Protein AF-A0A7D3W0X2-F1 (afdb_monomer_lite)

Structure (mmCIF, N/CA/C/O backbone):
data_AF-A0A7D3W0X2-F1
#
_entry.id   AF-A0A7D3W0X2-F1
#
loop_
_atom_site.group_PDB
_atom_site.id
_atom_site.type_symbol
_atom_site.label_atom_id
_atom_site.label_alt_id
_atom_site.label_comp_id
_atom_site.label_asym_id
_atom_site.label_entity_id
_atom_site.label_seq_id
_atom_site.pdbx_PDB_ins_code
_atom_site.Cartn_x
_atom_site.Cartn_y
_atom_site.Cartn_z
_atom_site.occupancy
_atom_site.B_iso_or_equiv
_atom_site.auth_seq_id
_atom_site.auth_comp_id
_atom_site.auth_asym_id
_atom_site.auth_atom_id
_atom_site.pdbx_PDB_model_num
ATOM 1 N N . MET A 1 1 ? -6.458 6.262 -18.470 1.00 56.09 1 MET A N 1
ATOM 2 C CA . MET A 1 1 ? -5.266 6.592 -17.679 1.00 56.09 1 MET A CA 1
ATOM 3 C C . MET A 1 1 ? -4.321 5.419 -17.833 1.00 56.09 1 MET A C 1
ATOM 5 O O . MET A 1 1 ? -4.804 4.297 -17.742 1.00 56.09 1 MET A O 1
ATOM 9 N N . THR A 1 2 ? -3.064 5.658 -18.197 1.00 70.69 2 THR A N 1
ATOM 10 C CA . THR A 1 2 ? -2.064 4.591 -18.331 1.00 70.69 2 THR A CA 1
ATOM 11 C C . THR A 1 2 ? -1.649 4.155 -16.933 1.00 70.69 2 THR A C 1
ATOM 13 O O . THR A 1 2 ? -1.360 5.012 -16.105 1.00 70.69 2 THR A O 1
ATOM 16 N N . VAL A 1 3 ? -1.646 2.854 -16.651 1.00 76.56 3 VAL A N 1
ATOM 17 C CA . VAL A 1 3 ? -1.163 2.334 -15.368 1.00 76.56 3 VAL A CA 1
ATOM 18 C C . VAL A 1 3 ? 0.343 2.584 -15.269 1.00 76.56 3 VAL A C 1
ATOM 20 O O . VAL A 1 3 ? 1.080 2.237 -16.193 1.00 76.56 3 VAL A O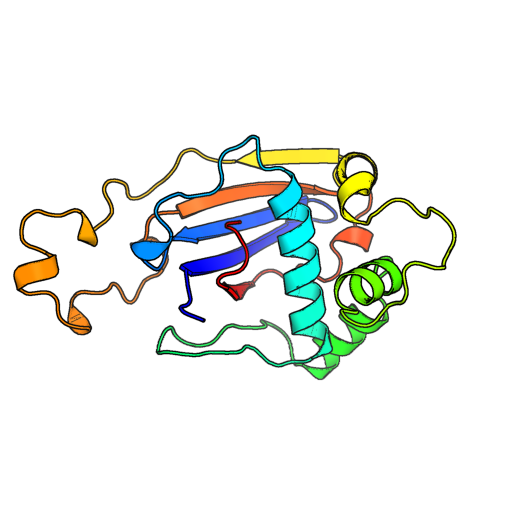 1
ATOM 23 N N . LEU A 1 4 ? 0.794 3.182 -14.163 1.00 83.00 4 LEU A N 1
ATOM 24 C CA . LEU A 1 4 ? 2.198 3.558 -13.949 1.00 83.00 4 LEU A CA 1
ATOM 25 C C . LEU A 1 4 ? 2.891 2.677 -12.910 1.00 83.00 4 LEU A C 1
ATOM 27 O O . LEU A 1 4 ? 4.055 2.293 -13.071 1.00 83.00 4 LEU A O 1
ATOM 31 N N . TYR A 1 5 ? 2.151 2.323 -11.863 1.00 87.31 5 TYR A N 1
ATOM 32 C CA . TYR A 1 5 ? 2.675 1.674 -10.676 1.00 87.31 5 TYR A CA 1
ATOM 33 C C . TYR A 1 5 ? 1.846 0.470 -10.272 1.00 87.31 5 TYR A C 1
ATOM 35 O O . TYR A 1 5 ? 0.652 0.379 -10.560 1.00 87.31 5 TYR A O 1
ATOM 43 N N . ARG A 1 6 ? 2.493 -0.439 -9.548 1.00 89.56 6 ARG A N 1
ATOM 44 C CA . ARG A 1 6 ? 1.833 -1.528 -8.836 1.00 89.56 6 ARG A CA 1
ATOM 45 C C . ARG A 1 6 ? 2.250 -1.492 -7.377 1.00 89.56 6 ARG A C 1
ATOM 47 O O . ARG A 1 6 ? 3.433 -1.355 -7.084 1.00 89.56 6 ARG A O 1
ATOM 54 N N . ILE A 1 7 ? 1.300 -1.674 -6.474 1.00 91.75 7 ILE A N 1
ATOM 55 C CA . ILE A 1 7 ? 1.552 -1.841 -5.044 1.00 91.75 7 ILE A CA 1
ATOM 56 C C . ILE A 1 7 ? 1.212 -3.271 -4.645 1.00 91.75 7 ILE A C 1
ATOM 58 O O . ILE A 1 7 ? 0.259 -3.858 -5.157 1.00 91.75 7 ILE A O 1
ATOM 62 N N . SER A 1 8 ? 1.991 -3.844 -3.732 1.00 93.62 8 SER A N 1
ATOM 63 C CA . SER A 1 8 ? 1.653 -5.090 -3.049 1.00 93.62 8 SER A CA 1
ATOM 64 C C . SER A 1 8 ? 1.840 -4.967 -1.543 1.00 93.62 8 SER A C 1
ATOM 66 O O . SER A 1 8 ? 2.824 -4.404 -1.065 1.00 93.62 8 SER A O 1
ATOM 68 N N . ILE A 1 9 ? 0.899 -5.530 -0.788 1.00 95.81 9 ILE A N 1
ATOM 69 C CA . ILE A 1 9 ? 1.016 -5.740 0.654 1.00 95.81 9 ILE A CA 1
ATOM 70 C C . ILE A 1 9 ? 1.588 -7.136 0.858 1.00 95.81 9 ILE A C 1
ATOM 72 O O . ILE A 1 9 ? 0.930 -8.139 0.584 1.00 95.81 9 ILE A O 1
ATOM 76 N N . GLU A 1 10 ? 2.830 -7.203 1.317 1.00 95.69 10 GLU A N 1
ATOM 77 C CA . GLU A 1 10 ? 3.562 -8.459 1.486 1.00 95.69 10 GLU A CA 1
ATOM 78 C C . GLU A 1 10 ? 3.261 -9.098 2.842 1.00 95.69 10 GLU A C 1
ATOM 80 O O . GLU A 1 10 ? 3.088 -10.311 2.942 1.00 95.69 10 GLU A O 1
ATOM 85 N N . ASP A 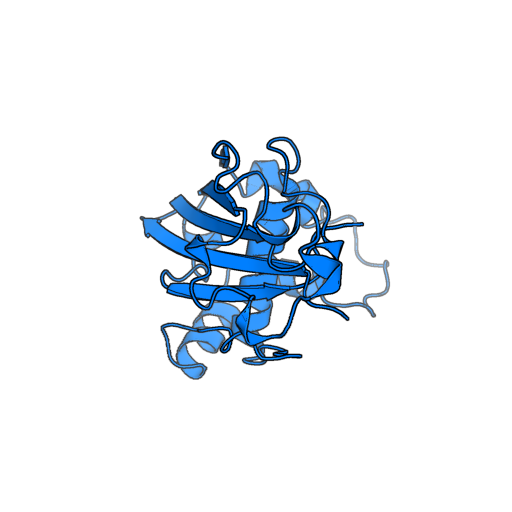1 11 ? 3.200 -8.279 3.891 1.00 97.00 11 ASP A N 1
ATOM 86 C CA . ASP A 1 11 ? 3.034 -8.740 5.265 1.00 97.00 11 ASP A CA 1
ATOM 87 C C . ASP A 1 11 ? 2.349 -7.675 6.128 1.00 97.00 11 ASP A C 1
ATOM 89 O O . ASP A 1 11 ? 2.491 -6.471 5.894 1.00 97.00 11 ASP A O 1
ATOM 93 N N . LYS A 1 12 ? 1.626 -8.132 7.150 1.00 96.50 12 LYS A N 1
ATOM 94 C CA . LYS A 1 12 ? 1.054 -7.289 8.196 1.00 96.50 12 LYS A CA 1
ATOM 95 C C . LYS A 1 12 ? 1.127 -8.024 9.525 1.00 96.50 12 LYS A C 1
ATOM 97 O O . LYS A 1 12 ? 0.510 -9.074 9.698 1.00 96.50 12 LYS A O 1
ATOM 102 N N . THR A 1 13 ? 1.824 -7.423 10.480 1.00 96.00 13 THR A N 1
ATOM 103 C CA . THR A 1 13 ? 1.858 -7.874 11.871 1.00 96.00 13 THR A CA 1
ATOM 104 C C . THR A 1 13 ? 1.311 -6.753 12.742 1.00 96.00 13 THR A C 1
ATOM 106 O O . THR A 1 13 ? 1.990 -5.753 12.960 1.00 96.00 13 THR A O 1
ATOM 109 N N . ASP A 1 14 ? 0.093 -6.939 13.252 1.00 95.50 14 ASP A N 1
ATOM 110 C CA . ASP A 1 14 ? -0.606 -5.942 14.070 1.00 95.50 14 ASP A CA 1
ATOM 111 C C . ASP A 1 14 ? -0.738 -4.591 13.333 1.00 95.50 14 ASP A C 1
ATOM 113 O O . ASP A 1 14 ? -1.349 -4.555 12.261 1.00 95.50 14 ASP A O 1
ATOM 117 N N . ALA A 1 15 ? -0.147 -3.515 13.862 1.00 97.38 15 ALA A N 1
ATOM 118 C CA . ALA A 1 15 ? -0.140 -2.188 13.246 1.00 97.38 15 ALA A CA 1
ATOM 119 C C . ALA A 1 15 ? 0.989 -1.967 12.220 1.00 97.38 15 ALA A C 1
ATOM 121 O O . ALA A 1 15 ? 1.030 -0.924 11.567 1.00 97.38 15 ALA A O 1
ATOM 122 N N . THR A 1 16 ? 1.912 -2.922 12.065 1.00 98.19 16 THR A N 1
ATOM 123 C CA . THR A 1 16 ? 3.041 -2.806 11.136 1.00 98.19 16 THR A CA 1
ATOM 124 C C . THR A 1 16 ? 2.726 -3.477 9.805 1.00 98.19 16 THR A C 1
ATOM 126 O O . THR A 1 16 ? 2.429 -4.673 9.753 1.00 98.19 16 THR A O 1
ATOM 129 N N . VAL A 1 17 ? 2.869 -2.722 8.718 1.00 98.31 17 VAL A N 1
ATOM 130 C CA . VAL A 1 17 ? 2.642 -3.165 7.340 1.00 98.31 17 VAL A CA 1
ATOM 131 C C . VAL A 1 17 ? 3.949 -3.131 6.561 1.00 98.31 17 VAL A C 1
ATOM 133 O O . VAL A 1 17 ? 4.751 -2.206 6.694 1.00 98.31 17 VAL A O 1
ATOM 136 N N . ARG A 1 18 ? 4.157 -4.143 5.717 1.00 97.94 18 ARG A N 1
ATOM 137 C CA . ARG A 1 18 ? 5.266 -4.212 4.766 1.00 97.94 18 ARG A CA 1
ATOM 138 C C . ARG A 1 18 ? 4.722 -4.440 3.371 1.00 97.94 18 ARG A C 1
ATOM 140 O O . ARG A 1 18 ? 3.869 -5.304 3.166 1.00 97.94 18 ARG A O 1
ATOM 147 N N . GLY A 1 19 ? 5.263 -3.713 2.410 1.00 96.44 19 GLY A N 1
ATOM 148 C CA . GLY A 1 19 ? 4.835 -3.824 1.029 1.00 96.44 19 GLY A CA 1
ATOM 149 C C . GLY A 1 19 ? 5.913 -3.439 0.037 1.00 96.44 19 GLY A C 1
ATOM 150 O O . GLY A 1 19 ? 7.057 -3.144 0.399 1.00 96.44 19 GLY A O 1
ATOM 151 N N . ARG A 1 20 ? 5.542 -3.481 -1.238 1.00 95.12 20 ARG A N 1
ATOM 152 C CA . ARG A 1 20 ? 6.394 -3.082 -2.353 1.00 95.12 20 ARG A CA 1
ATOM 153 C C . ARG A 1 20 ? 5.651 -2.144 -3.273 1.00 95.12 20 ARG A C 1
ATOM 155 O O . ARG A 1 20 ? 4.453 -2.296 -3.491 1.00 95.12 20 ARG A O 1
ATOM 162 N N . PHE A 1 21 ? 6.404 -1.205 -3.819 1.00 92.88 21 PHE A N 1
ATOM 163 C CA . PHE A 1 21 ? 5.942 -0.248 -4.803 1.00 92.88 21 PHE A CA 1
ATOM 164 C C . PHE A 1 21 ? 6.797 -0.420 -6.057 1.00 92.88 21 PHE A C 1
ATOM 166 O O . PHE A 1 21 ? 8.003 -0.163 -6.036 1.00 92.88 21 PHE A O 1
ATOM 173 N N . TYR A 1 22 ? 6.182 -0.923 -7.122 1.00 91.75 22 TYR A N 1
ATOM 174 C CA . TYR A 1 22 ? 6.819 -1.244 -8.393 1.00 91.75 22 TYR A CA 1
ATOM 175 C C . TYR A 1 22 ? 6.506 -0.161 -9.418 1.00 91.75 22 TYR A C 1
ATOM 177 O O . TYR A 1 22 ? 5.353 0.236 -9.578 1.00 91.75 22 TYR A O 1
ATOM 185 N N . MET A 1 23 ? 7.521 0.243 -10.169 1.00 91.25 23 MET A N 1
ATOM 186 C CA . MET A 1 23 ? 7.371 1.029 -11.385 1.00 91.25 23 MET A CA 1
ATOM 187 C C . MET A 1 23 ? 7.166 0.054 -12.537 1.00 91.25 23 MET A C 1
ATOM 189 O O . MET A 1 23 ? 8.101 -0.651 -12.904 1.00 91.25 23 MET A O 1
ATOM 193 N N . ILE A 1 24 ? 5.946 -0.022 -13.067 1.00 86.75 24 ILE A N 1
ATOM 194 C CA . ILE A 1 24 ? 5.576 -0.985 -14.119 1.00 86.75 24 ILE A CA 1
ATOM 195 C C . ILE A 1 24 ? 5.493 -0.355 -15.507 1.00 86.75 24 ILE A C 1
ATOM 197 O O . ILE A 1 24 ? 5.441 -1.073 -16.502 1.00 86.75 24 ILE A O 1
ATOM 201 N N . ASN A 1 25 ? 5.545 0.974 -15.572 1.00 84.56 25 ASN A N 1
ATOM 202 C CA . ASN A 1 25 ? 5.579 1.725 -16.813 1.00 84.56 25 ASN A CA 1
ATOM 203 C C . ASN A 1 25 ? 6.788 2.673 -16.834 1.00 84.56 25 ASN A C 1
ATOM 205 O O . ASN A 1 25 ? 7.024 3.352 -15.832 1.00 84.56 25 ASN A O 1
ATOM 209 N N . PRO A 1 26 ? 7.540 2.769 -17.945 1.00 82.56 26 PRO A N 1
ATOM 210 C CA . PRO A 1 26 ? 8.591 3.779 -18.099 1.00 82.56 26 PRO A CA 1
ATOM 211 C C . PRO A 1 26 ? 8.099 5.222 -17.920 1.00 82.56 26 PRO A C 1
ATOM 213 O O . PRO A 1 26 ? 8.872 6.055 -17.447 1.00 82.56 26 PRO A O 1
ATOM 216 N N . ASP A 1 27 ? 6.836 5.513 -18.249 1.00 82.50 27 ASP A N 1
ATOM 217 C CA . ASP A 1 27 ? 6.242 6.853 -18.160 1.00 82.50 27 ASP A CA 1
ATOM 218 C C . ASP A 1 27 ? 6.128 7.353 -16.714 1.00 82.50 27 ASP A C 1
ATOM 220 O O . ASP A 1 27 ? 6.005 8.552 -16.483 1.00 82.50 27 ASP A O 1
ATOM 224 N N . ALA A 1 28 ? 6.224 6.450 -15.734 1.00 78.19 28 ALA A N 1
ATOM 225 C CA . ALA A 1 28 ? 6.338 6.805 -14.328 1.00 78.19 28 ALA A CA 1
ATOM 226 C C . ALA A 1 28 ? 7.607 7.628 -14.043 1.00 78.19 28 ALA A C 1
ATOM 228 O O . ALA A 1 28 ? 7.601 8.516 -13.207 1.00 78.19 28 ALA A O 1
ATOM 229 N N . GLY A 1 29 ? 8.729 7.347 -14.712 1.00 69.50 29 GLY A N 1
ATOM 230 C CA . GLY A 1 29 ? 9.997 8.071 -14.539 1.00 69.50 29 GLY A CA 1
ATOM 231 C C . GLY A 1 29 ? 10.722 7.846 -13.198 1.00 69.50 29 GLY A C 1
ATOM 232 O O . GLY A 1 29 ? 11.915 7.518 -13.193 1.00 69.50 29 GLY A O 1
ATOM 233 N N . ILE A 1 30 ? 10.038 7.986 -12.059 1.00 79.31 30 ILE A N 1
ATOM 234 C CA . ILE A 1 30 ? 10.609 7.887 -10.710 1.00 79.31 30 ILE A CA 1
ATOM 235 C C . ILE A 1 30 ? 9.799 6.950 -9.806 1.00 79.31 30 ILE A C 1
ATOM 237 O O . ILE A 1 30 ? 8.596 6.759 -9.971 1.00 79.31 30 ILE A O 1
ATOM 241 N N . LEU A 1 31 ? 10.500 6.331 -8.857 1.00 83.06 31 LEU A N 1
ATOM 242 C CA . LEU A 1 31 ? 9.890 5.640 -7.721 1.00 83.06 31 LEU A CA 1
ATOM 243 C C . LEU A 1 31 ? 9.773 6.636 -6.559 1.00 83.06 31 LEU A C 1
ATOM 245 O O . LEU A 1 31 ? 10.598 7.553 -6.515 1.00 83.06 31 LEU A O 1
ATOM 249 N N . PRO A 1 32 ? 8.839 6.419 -5.616 1.00 77.25 32 PRO A N 1
ATOM 250 C CA . PRO A 1 32 ? 8.735 7.201 -4.391 1.00 77.25 32 PRO A CA 1
ATOM 251 C C . PRO A 1 32 ? 10.094 7.374 -3.716 1.00 77.25 32 PRO A C 1
ATOM 253 O O . PRO A 1 32 ? 10.848 6.401 -3.555 1.00 77.25 32 PRO A O 1
ATOM 256 N N . GLU A 1 33 ? 10.411 8.611 -3.348 1.00 72.94 33 GLU A N 1
ATOM 257 C CA . GLU A 1 33 ? 11.562 8.923 -2.508 1.00 72.94 33 GLU A CA 1
ATOM 258 C C . GLU A 1 33 ? 11.156 8.854 -1.029 1.00 72.94 33 GLU A C 1
ATOM 260 O O . GLU A 1 33 ? 9.977 8.846 -0.680 1.00 72.94 33 GLU A O 1
ATOM 265 N N . ALA A 1 34 ? 12.140 8.707 -0.139 1.00 67.00 34 ALA A N 1
ATOM 266 C CA . ALA A 1 34 ? 11.873 8.417 1.270 1.00 67.00 34 ALA A CA 1
ATOM 267 C C . ALA A 1 34 ? 11.188 9.570 2.030 1.00 67.00 34 ALA A C 1
ATOM 269 O O . ALA A 1 34 ? 10.727 9.353 3.146 1.00 67.00 34 ALA A O 1
ATOM 270 N N . ASP A 1 35 ? 11.170 10.769 1.455 1.00 71.38 35 ASP A N 1
ATOM 271 C CA . ASP A 1 35 ? 10.546 11.986 1.968 1.00 71.38 35 ASP A CA 1
ATOM 272 C C . ASP A 1 35 ? 9.092 12.175 1.513 1.00 71.38 35 ASP A C 1
ATOM 274 O O . ASP A 1 35 ? 8.401 13.030 2.066 1.00 71.38 35 ASP A O 1
ATOM 278 N N . ASP A 1 36 ? 8.594 11.359 0.578 1.00 77.12 36 ASP A N 1
ATOM 279 C CA . ASP A 1 36 ? 7.182 11.375 0.197 1.00 77.12 36 ASP A CA 1
ATOM 280 C C . ASP A 1 36 ? 6.357 10.440 1.091 1.00 77.12 36 ASP A C 1
ATOM 282 O O . ASP A 1 36 ? 5.941 9.332 0.740 1.00 77.12 36 ASP A O 1
ATOM 286 N N . GLU A 1 37 ? 6.176 10.892 2.326 1.00 78.25 37 GLU A N 1
ATOM 287 C CA . GLU A 1 37 ? 5.463 10.161 3.369 1.00 78.25 37 GLU A CA 1
ATOM 288 C C . GLU A 1 37 ? 3.953 10.060 3.087 1.00 78.25 37 GLU A C 1
ATOM 290 O O . GLU A 1 37 ? 3.316 9.063 3.446 1.00 78.25 37 GLU A O 1
ATOM 295 N N . SER A 1 38 ? 3.397 11.033 2.357 1.00 83.38 38 SER A N 1
ATOM 296 C CA . SER A 1 38 ? 1.974 11.106 1.994 1.00 83.38 38 SER A CA 1
ATOM 297 C C . SER A 1 38 ? 1.496 9.886 1.196 1.00 83.38 38 SER A C 1
ATOM 299 O O . SER A 1 38 ? 0.355 9.438 1.346 1.00 83.38 38 SER A O 1
ATOM 301 N N . ILE A 1 39 ? 2.406 9.256 0.446 1.00 87.44 39 ILE A N 1
ATOM 302 C CA . ILE A 1 39 ? 2.146 8.039 -0.326 1.00 87.44 39 ILE A CA 1
ATOM 303 C C . ILE A 1 39 ? 1.633 6.897 0.553 1.00 87.44 39 ILE A C 1
ATOM 305 O O . ILE A 1 39 ? 0.818 6.099 0.092 1.00 87.44 39 ILE A O 1
ATOM 309 N N . LEU A 1 40 ? 2.052 6.799 1.818 1.00 92.12 40 LEU A N 1
ATOM 310 C CA . LEU A 1 40 ? 1.554 5.748 2.712 1.00 92.12 40 LEU A CA 1
ATOM 311 C C . LEU A 1 40 ? 0.066 5.926 3.026 1.00 92.12 40 LEU A C 1
ATOM 313 O O . LEU A 1 40 ? -0.682 4.946 3.040 1.00 92.12 40 LEU A O 1
ATOM 317 N N . LEU A 1 41 ? -0.373 7.172 3.218 1.00 92.19 41 LEU A N 1
ATOM 318 C CA . LEU A 1 41 ? -1.781 7.496 3.429 1.00 92.19 41 LEU A CA 1
ATOM 319 C C . LEU A 1 41 ? -2.601 7.265 2.161 1.00 92.19 41 LEU A C 1
ATOM 321 O O . LEU A 1 41 ? -3.696 6.707 2.256 1.00 92.19 41 LEU A O 1
ATOM 325 N N . GLN A 1 42 ? -2.056 7.599 0.989 1.00 89.81 42 GLN A N 1
ATOM 326 C CA . GLN A 1 42 ? -2.689 7.290 -0.293 1.00 89.81 42 GLN A CA 1
ATOM 327 C C . GLN A 1 42 ? -2.790 5.772 -0.510 1.00 89.81 42 GLN A C 1
ATOM 329 O O . GLN A 1 42 ? -3.829 5.283 -0.924 1.00 89.81 42 GLN A O 1
ATOM 334 N N . ILE A 1 43 ? -1.760 4.981 -0.176 1.00 92.31 43 ILE A N 1
ATOM 335 C CA . ILE A 1 43 ? -1.813 3.504 -0.214 1.00 92.31 43 ILE A CA 1
ATOM 336 C C . ILE A 1 43 ? -2.942 2.969 0.680 1.00 92.31 43 ILE A C 1
ATOM 338 O O . ILE A 1 43 ? -3.641 2.027 0.298 1.00 92.31 43 ILE A O 1
ATOM 342 N N . MET A 1 44 ? -3.128 3.553 1.867 1.00 94.56 44 MET A N 1
ATOM 343 C CA . MET A 1 44 ? -4.234 3.200 2.759 1.00 94.56 44 MET A CA 1
ATOM 344 C C . MET A 1 44 ? -5.592 3.548 2.138 1.00 94.56 44 MET A C 1
ATOM 346 O O . MET A 1 44 ? -6.486 2.701 2.159 1.00 94.56 44 MET A O 1
ATOM 350 N N . LEU A 1 45 ? -5.742 4.743 1.570 1.00 91.81 45 LEU A N 1
ATOM 351 C CA . LEU A 1 45 ? -6.972 5.186 0.913 1.00 91.81 45 LEU A CA 1
ATOM 352 C C . LEU A 1 45 ? -7.328 4.283 -0.281 1.00 91.81 45 LEU A C 1
ATOM 354 O O . LEU A 1 45 ? -8.418 3.711 -0.324 1.00 91.81 45 LEU A O 1
ATOM 358 N N . ASP A 1 46 ? -6.363 4.058 -1.174 1.00 89.50 46 ASP A N 1
ATOM 359 C CA . ASP A 1 46 ? -6.470 3.217 -2.370 1.00 89.50 46 ASP A CA 1
ATOM 360 C C . ASP A 1 46 ? -6.922 1.791 -2.054 1.00 89.50 46 ASP A C 1
ATOM 362 O O . ASP A 1 46 ? -7.758 1.212 -2.755 1.00 89.50 46 ASP A O 1
ATOM 366 N N . ALA A 1 47 ? -6.332 1.191 -1.018 1.00 91.75 47 ALA A N 1
ATOM 367 C CA . ALA A 1 47 ? -6.680 -0.158 -0.604 1.00 91.75 47 ALA A CA 1
ATOM 368 C C . ALA A 1 47 ? -8.106 -0.215 -0.044 1.00 91.75 47 ALA A C 1
ATOM 370 O O . ALA A 1 47 ? -8.820 -1.190 -0.283 1.00 91.75 47 ALA A O 1
ATOM 371 N N . TRP A 1 48 ? -8.529 0.815 0.695 1.00 93.50 48 TRP A N 1
ATOM 372 C CA . TRP A 1 48 ? -9.871 0.870 1.267 1.00 93.50 48 TRP A CA 1
ATOM 373 C C . TRP A 1 48 ? -10.940 1.037 0.186 1.00 93.50 48 TRP A C 1
ATOM 375 O O . TRP A 1 48 ? -11.912 0.280 0.184 1.00 93.50 48 TRP A O 1
ATOM 385 N N . GLU A 1 49 ? -10.732 1.954 -0.761 1.00 88.81 49 GLU A N 1
ATOM 386 C CA . GLU A 1 49 ? -11.628 2.160 -1.904 1.00 88.81 49 GLU A CA 1
ATOM 387 C C . GLU A 1 49 ? -11.846 0.850 -2.673 1.00 88.81 49 GLU A C 1
ATOM 389 O O . GLU A 1 49 ? -12.977 0.417 -2.906 1.00 88.81 49 GLU A O 1
ATOM 394 N N . ARG A 1 50 ? -10.752 0.143 -2.974 1.00 86.25 50 ARG A N 1
ATOM 395 C CA . ARG A 1 50 ? -10.795 -1.138 -3.691 1.00 86.25 50 ARG A CA 1
ATOM 396 C C . ARG A 1 50 ? -11.523 -2.232 -2.912 1.00 86.25 50 ARG A C 1
ATOM 398 O O . ARG A 1 50 ? -12.231 -3.043 -3.511 1.00 86.25 50 ARG A O 1
ATOM 405 N N . MET A 1 51 ? -11.379 -2.269 -1.586 1.00 89.62 51 MET A N 1
ATOM 406 C CA . MET A 1 51 ? -12.142 -3.196 -0.744 1.00 89.62 51 MET A CA 1
ATOM 407 C C . MET A 1 51 ? -13.635 -2.867 -0.705 1.00 89.62 51 MET A C 1
ATOM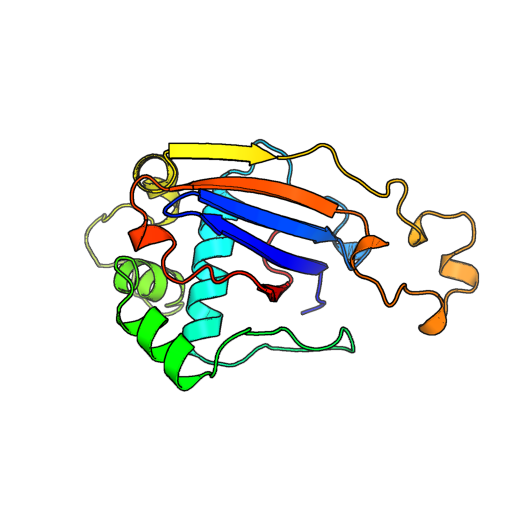 409 O O . MET A 1 51 ? -14.448 -3.791 -0.670 1.00 89.62 51 MET A O 1
ATOM 413 N N . ARG A 1 52 ? -13.991 -1.578 -0.723 1.00 89.50 52 ARG A N 1
ATOM 414 C CA . ARG A 1 52 ? -15.378 -1.098 -0.718 1.00 89.50 52 ARG A CA 1
ATOM 415 C C . ARG A 1 52 ? -16.096 -1.434 -2.024 1.00 89.50 52 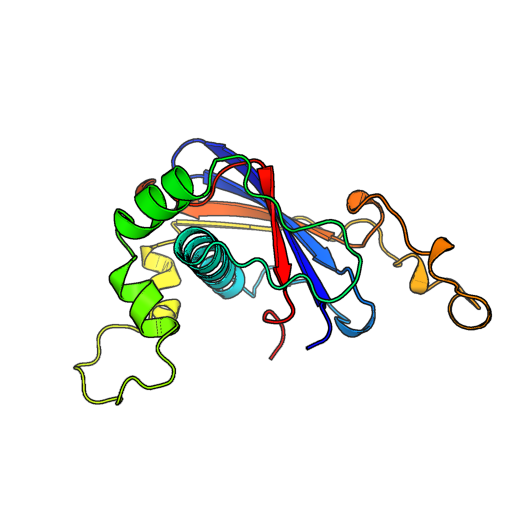ARG A C 1
ATOM 417 O O . ARG A 1 52 ? -17.188 -1.998 -1.989 1.00 89.50 52 ARG A O 1
ATOM 424 N N . ASP A 1 53 ? -15.480 -1.113 -3.159 1.00 82.19 53 ASP A N 1
ATOM 425 C CA . ASP A 1 53 ? -16.174 -1.115 -4.453 1.00 82.19 53 ASP A CA 1
ATOM 426 C C . ASP A 1 53 ? -15.960 -2.401 -5.254 1.00 82.19 53 ASP A C 1
ATOM 428 O O . ASP A 1 53 ? -16.720 -2.699 -6.178 1.00 82.19 53 ASP A O 1
ATOM 432 N N . GLY A 1 54 ? -14.932 -3.186 -4.912 1.00 68.31 54 GLY A N 1
ATOM 433 C CA . GLY A 1 54 ? -14.629 -4.465 -5.559 1.00 68.31 54 GLY A CA 1
ATOM 434 C C . GLY A 1 54 ? -14.205 -4.333 -7.020 1.00 68.31 54 GLY A C 1
ATOM 435 O O . GLY A 1 54 ? -13.972 -5.346 -7.684 1.00 68.31 54 GLY A O 1
ATOM 436 N N . MET A 1 55 ? -14.115 -3.101 -7.525 1.00 61.22 55 MET A N 1
ATOM 437 C CA . MET A 1 55 ? -13.601 -2.794 -8.843 1.00 61.22 55 MET A CA 1
ATOM 438 C C . MET A 1 55 ? -12.108 -2.535 -8.753 1.00 61.22 55 MET A C 1
ATOM 440 O O . MET A 1 55 ? -11.631 -1.579 -8.154 1.00 61.22 55 MET A O 1
ATOM 444 N N . PHE A 1 56 ? -11.393 -3.422 -9.415 1.00 60.34 56 PHE A N 1
ATOM 445 C CA . PHE A 1 56 ? -10.022 -3.252 -9.823 1.00 60.34 56 PHE A CA 1
ATOM 446 C C . PHE A 1 56 ? -10.079 -2.808 -11.281 1.00 60.34 56 PHE A C 1
ATOM 448 O O . PHE A 1 56 ? -10.460 -3.611 -12.135 1.00 60.34 56 PHE A O 1
ATOM 455 N N . ASP A 1 57 ? -9.845 -1.526 -11.577 1.00 46.53 57 ASP A N 1
ATOM 456 C CA . ASP A 1 57 ? -9.894 -1.020 -12.958 1.00 46.53 57 ASP A CA 1
ATOM 457 C C . ASP A 1 57 ? -8.643 -1.509 -13.706 1.00 46.53 57 ASP A C 1
ATOM 459 O O . ASP A 1 57 ? -7.646 -0.804 -13.852 1.00 46.53 57 ASP A O 1
ATOM 463 N N . VAL A 1 58 ? -8.665 -2.776 -14.126 1.00 44.03 58 VAL A N 1
ATOM 464 C CA . VAL A 1 58 ? -7.596 -3.387 -14.919 1.00 44.03 58 VAL A CA 1
ATOM 465 C C . VAL A 1 58 ? -7.780 -2.935 -16.364 1.00 44.03 58 VAL A C 1
ATOM 467 O O . VAL A 1 58 ? -8.451 -3.586 -17.168 1.00 44.03 58 VAL A O 1
ATOM 470 N N . ARG A 1 59 ? -7.218 -1.774 -16.699 1.00 36.84 59 ARG A N 1
ATOM 471 C CA . ARG A 1 59 ? -6.947 -1.423 -18.093 1.00 36.84 59 ARG A CA 1
ATOM 472 C C . ARG A 1 59 ? -5.542 -1.909 -18.424 1.00 36.84 59 ARG A C 1
ATOM 474 O O . ARG A 1 59 ? -4.577 -1.395 -17.874 1.00 36.84 59 ARG A O 1
ATOM 481 N N . ASP A 1 60 ? -5.504 -2.890 -19.319 1.00 40.72 60 ASP A N 1
ATOM 482 C CA . ASP A 1 60 ? -4.338 -3.516 -19.948 1.00 40.72 60 ASP A CA 1
ATOM 483 C C . ASP A 1 60 ? -3.591 -4.548 -19.084 1.00 40.72 60 ASP A C 1
ATOM 485 O O . ASP A 1 60 ? -2.811 -4.210 -18.204 1.00 40.72 60 ASP A O 1
ATOM 489 N N . ASP A 1 61 ? -3.884 -5.825 -19.368 1.00 43.84 61 ASP A N 1
ATOM 490 C CA . ASP A 1 61 ? -3.024 -7.023 -19.473 1.00 43.84 61 ASP A CA 1
ATOM 491 C C . ASP A 1 61 ? -1.970 -7.359 -18.393 1.00 43.84 61 ASP A C 1
ATOM 493 O O . ASP A 1 61 ? -1.371 -8.435 -18.424 1.00 43.84 61 ASP A O 1
ATOM 497 N N . LEU A 1 62 ? -1.817 -6.549 -17.351 1.00 49.16 62 LEU A N 1
ATOM 498 C CA . LEU A 1 62 ? -1.123 -6.904 -16.123 1.00 49.16 62 LEU A CA 1
ATOM 499 C C . LEU A 1 62 ? -2.119 -7.642 -15.238 1.00 49.16 62 LEU A C 1
ATOM 501 O O . LEU A 1 62 ? -3.044 -7.057 -14.684 1.00 49.16 62 LEU A O 1
ATOM 505 N N . THR A 1 63 ? -1.953 -8.961 -15.167 1.00 49.22 63 THR A N 1
ATOM 506 C CA . THR A 1 63 ? -2.818 -9.909 -14.456 1.00 49.22 63 THR A CA 1
ATOM 507 C C . THR A 1 63 ? -3.368 -9.340 -13.144 1.00 49.22 63 THR A C 1
ATOM 509 O O . THR A 1 63 ? -2.633 -9.258 -12.160 1.00 49.22 63 THR A O 1
ATOM 512 N N . ALA A 1 64 ? -4.647 -8.964 -13.217 1.00 58.06 64 ALA A N 1
ATOM 513 C CA . ALA A 1 64 ? -5.619 -8.614 -12.189 1.00 58.06 64 ALA A CA 1
ATOM 514 C C . ALA A 1 64 ? -5.058 -8.283 -10.805 1.00 58.06 64 ALA A C 1
ATOM 516 O O . ALA A 1 64 ? -4.533 -9.154 -10.104 1.00 58.06 64 ALA A O 1
ATOM 517 N N . ASP A 1 65 ? -5.309 -7.054 -10.364 1.00 72.25 65 ASP A N 1
ATOM 518 C CA . ASP A 1 65 ? -5.345 -6.739 -8.945 1.00 72.25 65 ASP A CA 1
ATOM 519 C C . ASP A 1 65 ? -6.055 -7.864 -8.175 1.00 72.25 65 ASP A C 1
ATOM 521 O O . ASP A 1 65 ? -7.047 -8.459 -8.622 1.00 72.25 65 ASP A O 1
ATOM 525 N N . ARG A 1 66 ? -5.515 -8.195 -7.011 1.00 75.38 66 ARG A N 1
ATOM 526 C CA . ARG A 1 66 ? -5.924 -9.379 -6.269 1.00 75.38 66 ARG A CA 1
ATOM 527 C C . ARG A 1 66 ? -6.286 -8.982 -4.864 1.00 75.38 66 ARG A C 1
ATOM 529 O O . ARG A 1 66 ? -5.453 -8.444 -4.140 1.00 75.38 66 ARG A O 1
ATOM 536 N N . LEU A 1 67 ? -7.478 -9.395 -4.449 1.00 84.50 67 LEU A N 1
ATOM 537 C CA . LEU A 1 67 ? -7.791 -9.567 -3.038 1.00 84.50 67 LEU A CA 1
ATOM 538 C C . LEU A 1 67 ? -7.558 -11.025 -2.656 1.00 84.50 67 LEU A C 1
ATOM 540 O O . LEU A 1 67 ? -8.043 -11.935 -3.334 1.00 84.50 67 LEU A O 1
ATOM 544 N N . PRO A 1 68 ? -6.830 -11.284 -1.564 1.00 88.25 68 PRO A N 1
ATOM 545 C CA . PRO A 1 68 ? -6.650 -12.630 -1.033 1.00 88.25 68 PRO A CA 1
ATOM 546 C C . PRO A 1 68 ? -7.905 -13.145 -0.303 1.00 88.25 68 PRO A C 1
ATOM 548 O O . PRO A 1 68 ? -7.902 -14.282 0.167 1.00 88.25 68 PRO A O 1
ATOM 551 N N . ILE A 1 69 ? -8.959 -12.326 -0.217 1.00 90.06 69 ILE A N 1
ATOM 552 C CA . ILE A 1 69 ? -10.223 -12.599 0.473 1.00 90.06 69 ILE A CA 1
ATOM 553 C C . ILE A 1 69 ? -11.426 -12.363 -0.457 1.00 90.06 69 ILE A C 1
ATOM 555 O O . ILE A 1 69 ? -11.313 -11.607 -1.426 1.00 90.06 69 ILE A O 1
ATOM 559 N N . PRO A 1 70 ? -12.584 -12.998 -0.193 1.00 90.44 70 PRO A N 1
ATOM 560 C CA . PRO A 1 70 ? -13.816 -12.733 -0.928 1.00 90.44 70 PRO A CA 1
ATOM 561 C C . PRO A 1 70 ? -14.251 -11.268 -0.818 1.00 90.44 70 PRO A C 1
ATOM 563 O O . PRO A 1 70 ? -14.092 -10.643 0.228 1.00 90.44 70 PRO A O 1
ATOM 566 N N . PHE A 1 71 ? -14.883 -10.746 -1.869 1.00 88.88 71 PHE A N 1
ATOM 567 C CA . PHE A 1 71 ? -15.354 -9.359 -1.896 1.00 88.88 71 PHE A CA 1
ATOM 568 C C . PHE A 1 71 ? -16.313 -9.015 -0.745 1.00 88.88 71 PHE A C 1
ATOM 570 O O . PHE A 1 71 ? -16.173 -7.964 -0.142 1.00 88.88 71 PHE A O 1
ATOM 577 N N . GLU A 1 72 ? -17.245 -9.905 -0.389 1.00 91.19 72 GLU A N 1
ATOM 578 C CA . GLU A 1 72 ? -18.172 -9.673 0.733 1.00 91.19 72 GLU A CA 1
ATOM 579 C C . GLU A 1 72 ? -17.429 -9.457 2.063 1.00 91.19 72 GLU A C 1
ATOM 581 O O . GLU A 1 72 ? -17.806 -8.602 2.860 1.00 91.19 72 GLU A O 1
ATOM 586 N N . GLU A 1 73 ? -16.337 -10.196 2.275 1.00 94.19 73 GLU A N 1
ATOM 587 C CA . GLU A 1 73 ? -15.478 -10.037 3.449 1.00 94.19 73 GLU A CA 1
ATOM 588 C C . GLU A 1 73 ? -14.691 -8.722 3.385 1.00 94.19 73 GLU A C 1
ATOM 590 O O . GLU A 1 73 ? -14.650 -7.987 4.370 1.00 94.19 73 GLU A O 1
ATOM 595 N N . ALA A 1 74 ? -14.126 -8.385 2.221 1.00 92.56 74 ALA A N 1
ATOM 596 C CA . ALA A 1 74 ? -13.422 -7.121 2.007 1.00 92.56 74 ALA A CA 1
ATOM 597 C C . ALA A 1 74 ? -14.334 -5.904 2.239 1.00 92.56 74 ALA A C 1
ATOM 599 O O . ALA A 1 74 ? -13.966 -4.990 2.976 1.00 92.56 74 ALA A O 1
ATOM 600 N N . ALA A 1 75 ? -15.550 -5.929 1.693 1.00 91.94 75 ALA A N 1
ATOM 601 C CA . ALA A 1 75 ? -16.535 -4.868 1.855 1.00 91.94 75 ALA A CA 1
ATOM 602 C C . ALA A 1 75 ? -16.967 -4.708 3.321 1.00 91.94 75 ALA A C 1
ATOM 604 O O . ALA A 1 75 ? -17.106 -3.586 3.802 1.00 91.94 75 ALA A O 1
ATOM 605 N N . ALA A 1 76 ? -17.120 -5.812 4.063 1.00 94.69 76 ALA A N 1
ATOM 606 C CA . ALA A 1 76 ? -17.415 -5.760 5.495 1.00 94.69 76 ALA A CA 1
ATOM 607 C C . ALA A 1 76 ? -16.261 -5.146 6.311 1.00 94.69 76 AL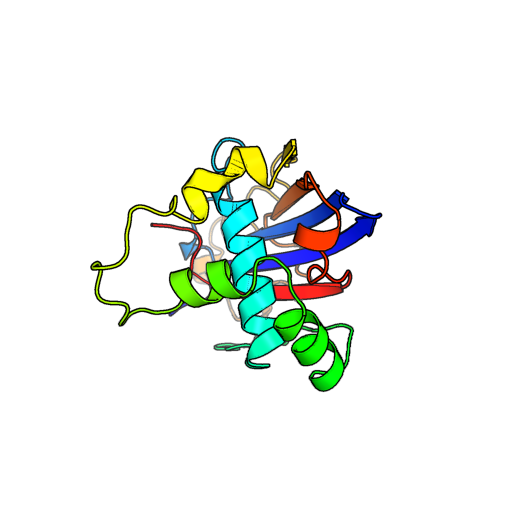A A C 1
ATOM 609 O O . ALA A 1 76 ? -16.509 -4.383 7.246 1.00 94.69 76 ALA A O 1
ATOM 610 N N . ILE A 1 77 ? -15.004 -5.444 5.955 1.00 94.62 77 ILE A N 1
ATOM 611 C CA . ILE A 1 77 ? -13.824 -4.814 6.569 1.00 94.62 77 ILE A CA 1
ATOM 612 C C . ILE A 1 77 ? -13.792 -3.314 6.253 1.00 94.62 77 ILE A C 1
ATOM 614 O O . ILE A 1 77 ? -13.566 -2.509 7.156 1.00 94.62 77 ILE A O 1
ATOM 618 N N . ALA A 1 78 ? -14.050 -2.933 5.000 1.00 93.94 78 ALA A N 1
ATOM 619 C CA . ALA A 1 78 ? -14.083 -1.537 4.575 1.00 93.94 78 ALA A CA 1
ATOM 620 C C . ALA A 1 78 ? -15.191 -0.738 5.286 1.00 93.94 78 ALA A C 1
ATOM 622 O O . ALA A 1 78 ? -14.936 0.371 5.759 1.00 93.94 78 ALA A O 1
ATOM 623 N N . ASP A 1 79 ? -16.398 -1.296 5.425 1.00 95.12 79 ASP A N 1
ATOM 624 C CA . ASP A 1 79 ? -17.519 -0.634 6.110 1.00 95.12 79 ASP A CA 1
ATOM 625 C C . ASP A 1 79 ? -17.296 -0.488 7.627 1.00 95.12 79 ASP A C 1
ATOM 627 O O . ASP A 1 79 ? -17.724 0.491 8.244 1.00 95.12 79 ASP A O 1
ATOM 631 N N . GLY A 1 80 ? -16.578 -1.437 8.234 1.00 95.19 80 GLY A N 1
ATOM 632 C CA . GLY A 1 80 ? -16.190 -1.394 9.644 1.00 95.19 80 GLY A CA 1
ATOM 633 C C . GLY A 1 80 ? -14.939 -0.560 9.947 1.00 95.19 80 GLY A C 1
ATOM 634 O O . GLY A 1 80 ? -14.523 -0.516 11.106 1.00 95.19 80 GLY A O 1
ATOM 635 N N . HIS A 1 81 ? -14.310 0.059 8.942 1.00 96.44 81 HIS A N 1
ATOM 636 C CA . HIS A 1 81 ? -13.023 0.731 9.107 1.00 96.44 81 HIS A CA 1
ATOM 637 C C . HIS A 1 81 ? -13.134 2.020 9.936 1.00 96.44 81 HIS A C 1
ATOM 639 O O . HIS A 1 81 ? -14.045 2.822 9.745 1.00 96.44 81 HIS A O 1
ATOM 645 N N . VAL A 1 82 ? -12.176 2.275 10.833 1.00 95.62 82 VAL A N 1
ATOM 646 C CA . VAL A 1 82 ? -12.259 3.432 11.751 1.00 95.62 82 VAL A CA 1
ATOM 647 C C . VAL A 1 82 ? -12.036 4.770 11.045 1.00 95.62 82 VAL A C 1
ATOM 649 O O . VAL A 1 82 ? -12.536 5.795 11.493 1.00 95.62 82 VAL A O 1
ATOM 652 N N . LEU A 1 83 ? -11.307 4.752 9.925 1.00 93.62 83 LEU A N 1
ATOM 653 C CA . LEU A 1 83 ? -11.070 5.915 9.063 1.00 93.62 83 LEU A CA 1
ATOM 654 C C . LEU A 1 83 ? -12.055 5.993 7.888 1.00 93.62 83 LEU A C 1
ATOM 656 O O . LEU A 1 83 ? -11.858 6.813 7.002 1.00 93.62 83 LEU A O 1
ATOM 660 N N . ARG A 1 84 ? -13.101 5.152 7.854 1.00 93.56 84 ARG A N 1
ATOM 661 C CA . ARG A 1 84 ? -14.041 5.065 6.723 1.00 93.56 84 ARG A CA 1
ATOM 662 C C . ARG A 1 84 ? -14.602 6.426 6.316 1.00 93.56 84 ARG A C 1
ATOM 664 O O . ARG A 1 84 ? -14.645 6.733 5.134 1.00 93.56 84 ARG A O 1
ATOM 671 N N . ASP A 1 85 ? -15.029 7.221 7.291 1.00 90.88 85 ASP A N 1
ATOM 672 C CA . ASP A 1 85 ? -15.666 8.510 7.021 1.00 90.88 85 ASP A CA 1
ATOM 673 C C . ASP A 1 85 ? -14.640 9.545 6.514 1.00 90.88 85 ASP A C 1
ATOM 675 O O . ASP A 1 85 ? -14.964 10.336 5.635 1.00 90.88 85 ASP A O 1
ATOM 679 N N . ALA A 1 86 ? -13.387 9.483 6.990 1.00 89.44 86 ALA A N 1
ATOM 680 C CA . ALA A 1 86 ? -12.293 10.301 6.460 1.00 89.44 86 ALA A CA 1
ATOM 681 C C . ALA A 1 86 ? -11.957 9.900 5.016 1.00 89.44 86 ALA A C 1
ATOM 683 O O . ALA A 1 86 ? -11.931 10.748 4.137 1.00 89.44 86 ALA A O 1
ATOM 684 N N . PHE A 1 87 ? -11.803 8.603 4.744 1.00 90.94 87 PHE A N 1
ATOM 685 C CA . PHE A 1 87 ? -11.561 8.104 3.390 1.00 90.94 87 PHE A CA 1
ATOM 686 C C . PHE A 1 87 ? -12.697 8.444 2.422 1.00 90.94 87 PHE A C 1
ATOM 688 O O . PHE A 1 87 ? -12.449 8.829 1.287 1.00 90.94 87 PHE A O 1
ATOM 695 N N . ALA A 1 88 ? -13.952 8.312 2.859 1.00 88.50 88 ALA A N 1
ATOM 696 C CA . ALA A 1 88 ? -15.105 8.652 2.036 1.00 88.50 88 ALA A CA 1
ATOM 697 C C . ALA A 1 88 ? -15.126 10.139 1.662 1.00 88.50 88 ALA A C 1
ATOM 699 O O . ALA A 1 88 ? -15.502 10.452 0.540 1.00 88.50 88 ALA A O 1
ATOM 700 N N . LYS A 1 89 ? -14.706 11.022 2.578 1.00 86.38 89 LYS A N 1
ATOM 701 C CA . LYS A 1 89 ? -14.588 12.464 2.339 1.00 86.38 89 LYS A CA 1
ATOM 702 C C . LYS A 1 89 ? -13.511 12.785 1.301 1.00 86.38 89 LYS A C 1
ATOM 704 O O . LYS A 1 89 ? -13.771 13.592 0.423 1.00 86.38 89 LYS A O 1
ATOM 709 N N . GLU A 1 90 ? -12.354 12.125 1.368 1.00 84.06 90 GLU A N 1
ATOM 710 C CA . GLU A 1 90 ? -11.271 12.326 0.390 1.00 84.06 90 GLU A CA 1
ATOM 711 C C . GLU A 1 90 ? -11.631 11.857 -1.026 1.00 84.06 90 GLU A C 1
ATOM 713 O O . GLU A 1 90 ? -11.112 12.387 -2.001 1.00 84.06 90 GLU A O 1
ATOM 718 N N . LEU A 1 91 ? -12.517 10.864 -1.156 1.00 82.06 91 LEU A N 1
ATOM 719 C CA . LEU A 1 91 ? -12.981 10.367 -2.459 1.00 82.06 91 LEU A CA 1
ATOM 720 C C . LEU A 1 91 ? -14.226 11.094 -2.990 1.00 82.06 91 LEU A C 1
ATOM 722 O O . LEU A 1 91 ? -14.683 10.788 -4.092 1.00 82.06 91 LEU A O 1
ATOM 726 N N . ASP A 1 92 ? -14.836 11.981 -2.203 1.00 81.56 92 ASP A N 1
ATOM 727 C CA . ASP A 1 92 ? -16.034 12.709 -2.617 1.00 81.56 92 ASP A CA 1
ATOM 728 C C . ASP A 1 92 ? -15.644 13.965 -3.408 1.00 81.56 92 ASP A C 1
ATOM 730 O O . ASP A 1 92 ? -15.511 15.057 -2.857 1.00 81.56 92 ASP A O 1
ATOM 734 N N . ASP A 1 93 ? -15.488 13.801 -4.725 1.00 62.44 93 ASP A N 1
ATOM 735 C CA . ASP A 1 93 ? -15.188 14.883 -5.678 1.00 62.44 93 ASP A CA 1
ATOM 736 C C . ASP A 1 93 ? -16.240 16.024 -5.670 1.00 62.44 93 ASP A C 1
ATOM 738 O O . ASP A 1 93 ? -15.960 17.125 -6.153 1.00 62.44 93 ASP A O 1
ATOM 742 N N . ASP A 1 94 ? -17.449 15.775 -5.141 1.00 55.47 94 ASP A N 1
ATOM 743 C CA . ASP A 1 94 ? -18.586 16.709 -5.110 1.00 55.47 94 ASP A CA 1
ATOM 744 C C . ASP A 1 94 ? -18.826 17.334 -3.716 1.00 55.47 94 ASP A C 1
ATOM 746 O O . ASP A 1 94 ? -19.778 18.109 -3.544 1.00 55.47 94 ASP A O 1
ATOM 750 N N . ALA A 1 95 ? -17.991 17.039 -2.711 1.00 55.44 95 ALA A N 1
ATOM 751 C CA . ALA A 1 95 ? -18.136 17.618 -1.378 1.00 55.44 95 ALA A CA 1
ATOM 752 C C . ALA A 1 95 ? -17.930 19.144 -1.425 1.00 55.44 95 ALA A C 1
ATOM 754 O O . ALA A 1 95 ? -16.808 19.648 -1.515 1.00 55.44 95 ALA A O 1
ATOM 755 N N . GLU A 1 96 ? -19.023 19.915 -1.347 1.00 51.72 96 GLU A N 1
ATOM 756 C CA . GLU A 1 96 ? -18.934 21.364 -1.158 1.00 51.72 96 GLU A CA 1
ATOM 757 C C . GLU A 1 96 ? -18.084 21.646 0.094 1.00 51.72 96 GLU A C 1
ATOM 759 O O . GLU A 1 96 ? -18.367 21.147 1.186 1.00 51.72 96 GLU A O 1
ATOM 764 N N . VAL A 1 97 ? -17.025 22.442 -0.087 1.00 54.31 97 VAL A N 1
ATOM 765 C CA . VAL A 1 97 ? -16.036 22.864 0.923 1.00 54.31 97 VAL A CA 1
ATOM 766 C C . VAL A 1 97 ? -16.681 23.808 1.953 1.00 54.31 97 VAL A C 1
ATOM 768 O O . VAL A 1 97 ? -16.278 24.957 2.103 1.00 54.31 97 VAL A O 1
ATOM 771 N N . ASP A 1 98 ? -17.740 23.362 2.623 1.00 49.69 98 ASP A N 1
ATOM 772 C CA . ASP A 1 98 ? -18.547 24.173 3.544 1.00 49.69 98 ASP A CA 1
ATOM 773 C C . ASP A 1 98 ? -18.766 23.480 4.902 1.00 49.69 98 ASP A C 1
ATOM 775 O O . ASP A 1 98 ? -19.605 23.887 5.709 1.00 49.69 98 ASP A O 1
ATOM 779 N N . THR A 1 99 ? -17.967 22.449 5.195 1.00 49.78 99 THR A N 1
ATOM 780 C CA . THR A 1 99 ? -17.881 21.843 6.532 1.00 49.78 99 THR A CA 1
ATOM 781 C C . THR A 1 99 ? -16.646 22.387 7.257 1.00 49.78 99 THR A C 1
ATOM 783 O O . THR A 1 99 ? -15.645 22.690 6.614 1.00 49.78 99 THR A O 1
ATOM 786 N N . GLU A 1 100 ? -16.739 22.574 8.580 1.00 53.28 100 GLU A N 1
ATOM 787 C CA . GLU A 1 100 ? -15.683 23.113 9.462 1.00 53.28 100 GLU A CA 1
ATOM 788 C C . GLU A 1 100 ? -14.281 22.535 9.162 1.00 53.28 100 GLU A C 1
ATOM 790 O O . GLU A 1 100 ? -14.200 21.430 8.624 1.00 53.28 100 GLU A O 1
ATOM 795 N N . PRO A 1 101 ? -13.173 23.227 9.519 1.00 49.75 101 PRO A N 1
ATOM 796 C CA . PRO A 1 101 ? -11.811 22.763 9.252 1.00 49.75 101 PRO A CA 1
ATOM 797 C C . PRO A 1 101 ? -11.460 21.562 10.144 1.00 49.75 101 PRO A C 1
ATOM 799 O O . PRO A 1 101 ? -10.675 21.658 11.086 1.00 49.75 101 PRO A O 1
ATOM 802 N N . GLU A 1 102 ? -12.085 20.423 9.884 1.00 55.62 102 GLU A N 1
ATOM 803 C CA . GLU A 1 102 ? -11.491 19.132 10.167 1.00 55.62 102 GLU A CA 1
ATOM 804 C C . GLU A 1 102 ? -10.202 19.060 9.355 1.00 55.62 102 GLU A C 1
ATOM 806 O O . GLU A 1 102 ? -10.192 19.439 8.182 1.00 55.62 102 GLU A O 1
ATOM 811 N N . LEU A 1 103 ? -9.120 18.635 10.006 1.00 57.56 103 LEU A N 1
ATOM 812 C CA . LEU A 1 103 ? -7.842 18.414 9.340 1.00 57.56 103 LEU A CA 1
ATOM 813 C C . LEU A 1 103 ? -8.065 17.509 8.127 1.00 57.56 103 LEU A C 1
ATOM 815 O O . LEU A 1 103 ? -8.760 16.493 8.245 1.00 57.56 103 LEU A O 1
ATOM 819 N N . ASP A 1 104 ? -7.485 17.907 6.997 1.00 76.56 104 ASP A N 1
ATOM 820 C CA . ASP A 1 104 ? -7.361 17.076 5.803 1.00 76.56 104 ASP A CA 1
ATOM 821 C C . ASP A 1 104 ? -6.812 15.703 6.228 1.00 76.56 104 ASP A C 1
ATOM 823 O O . ASP A 1 104 ? -5.981 15.614 7.142 1.00 76.56 104 ASP A O 1
ATOM 827 N N . TYR A 1 105 ? -7.300 14.615 5.633 1.00 81.31 105 TYR A N 1
ATOM 828 C CA . TYR A 1 105 ? -6.769 13.285 5.916 1.00 81.31 105 TYR A CA 1
ATOM 829 C C . TYR A 1 105 ? -5.234 13.240 5.808 1.00 81.31 105 TYR A C 1
ATOM 831 O O . TYR A 1 105 ? -4.584 12.621 6.656 1.00 81.31 105 TYR A O 1
ATOM 839 N N . TYR A 1 106 ? -4.650 13.956 4.843 1.00 83.44 106 TYR A N 1
ATOM 840 C CA . TYR A 1 106 ? -3.200 14.035 4.665 1.00 83.44 106 TYR A CA 1
ATOM 841 C C . TYR A 1 106 ? -2.486 14.826 5.769 1.00 83.44 106 TYR A C 1
ATOM 843 O O . TYR A 1 106 ? -1.355 14.490 6.126 1.00 83.44 106 TYR A O 1
ATOM 851 N N . ASP A 1 107 ? -3.158 15.792 6.404 1.00 86.44 107 ASP A N 1
ATOM 852 C CA . ASP A 1 107 ? -2.629 16.523 7.567 1.00 86.44 107 ASP A CA 1
ATOM 853 C C . ASP A 1 107 ? -2.561 15.648 8.833 1.00 86.44 107 ASP A C 1
ATOM 855 O O . ASP A 1 107 ? -1.910 16.008 9.818 1.00 86.44 107 ASP A O 1
ATOM 859 N N . ARG A 1 108 ? -3.222 14.484 8.832 1.00 88.19 108 ARG A N 1
ATOM 860 C CA . ARG A 1 108 ? -3.244 13.537 9.959 1.00 88.19 108 ARG A CA 1
ATOM 861 C C . ARG A 1 108 ? -2.124 12.497 9.895 1.00 88.19 108 ARG A C 1
ATOM 863 O O . ARG A 1 108 ? -2.164 11.528 10.654 1.00 88.19 108 ARG A O 1
ATOM 870 N N . PHE A 1 109 ? -1.114 12.687 9.041 1.00 88.50 109 PHE A N 1
ATOM 871 C CA . PHE A 1 109 ? 0.004 11.749 8.895 1.00 88.50 109 PHE A CA 1
ATOM 872 C C . PHE A 1 109 ? 0.633 11.356 10.237 1.00 88.50 109 PHE A C 1
ATOM 874 O O . PHE A 1 109 ? 0.615 10.179 10.585 1.00 88.50 109 PHE A O 1
ATOM 881 N N . ASP A 1 110 ? 1.082 12.331 11.032 1.00 90.06 110 ASP A N 1
ATOM 882 C CA . ASP A 1 110 ? 1.741 12.085 12.327 1.00 90.06 110 ASP A CA 1
ATOM 883 C C . ASP A 1 110 ? 0.801 11.483 13.391 1.00 90.06 110 ASP A C 1
ATOM 885 O O . ASP A 1 110 ? 1.250 10.936 14.399 1.00 90.06 110 ASP A O 1
ATOM 889 N N . GLU A 1 111 ? -0.517 11.600 13.203 1.00 93.25 111 GLU A N 1
ATOM 890 C CA . GLU A 1 111 ? -1.513 10.962 14.069 1.00 93.25 111 GLU A CA 1
ATOM 891 C C . GLU A 1 111 ? -1.671 9.473 13.728 1.00 93.25 111 GLU A C 1
ATOM 893 O O . GLU A 1 111 ? -1.879 8.640 14.613 1.00 93.25 111 GLU A O 1
ATOM 898 N N . ILE A 1 112 ? -1.608 9.143 12.439 1.00 94.69 112 ILE A N 1
ATOM 899 C CA . ILE A 1 112 ? -1.934 7.817 11.910 1.00 94.69 112 ILE A CA 1
ATOM 900 C C . ILE A 1 112 ? -0.686 6.940 11.814 1.00 94.69 112 ILE A C 1
ATOM 902 O O . ILE A 1 112 ? -0.760 5.753 12.133 1.00 94.69 112 ILE A O 1
ATOM 906 N N . ILE A 1 113 ? 0.448 7.501 11.399 1.00 95.88 113 ILE A N 1
ATOM 907 C CA . ILE A 1 113 ? 1.705 6.798 11.141 1.00 95.88 113 ILE A CA 1
ATOM 908 C C . ILE A 1 113 ? 2.721 7.165 12.225 1.00 95.88 113 ILE A C 1
ATOM 910 O O . ILE A 1 113 ? 3.178 8.296 12.317 1.00 95.88 113 ILE A O 1
ATOM 914 N N . GLU A 1 114 ? 3.112 6.187 13.044 1.00 95.69 114 GLU A N 1
ATOM 915 C CA . GLU A 1 114 ? 4.123 6.376 14.093 1.00 95.69 114 GLU A CA 1
ATOM 916 C C . GLU A 1 114 ? 5.548 6.338 13.520 1.00 95.69 114 GLU A C 1
ATOM 918 O O . GLU A 1 114 ? 6.459 7.008 14.008 1.00 95.69 114 GLU A O 1
ATOM 923 N N . SER A 1 115 ? 5.770 5.502 12.505 1.00 95.31 115 SER A N 1
ATOM 924 C CA . SER A 1 115 ? 7.064 5.398 11.830 1.00 95.31 115 SER A CA 1
ATOM 925 C C . SER A 1 115 ? 6.923 4.832 10.426 1.00 95.31 115 SER A C 1
ATOM 927 O O . SER A 1 115 ? 6.051 4.003 10.161 1.00 95.31 115 SER A O 1
ATOM 929 N N . SER A 1 116 ? 7.831 5.235 9.546 1.00 94.88 116 SER A N 1
ATOM 930 C CA . SER A 1 116 ? 7.921 4.794 8.158 1.00 94.88 116 SER A CA 1
ATOM 931 C C . SER A 1 116 ? 9.380 4.507 7.782 1.00 94.88 116 SER A C 1
ATOM 933 O O . SER A 1 116 ? 10.328 4.925 8.453 1.00 94.88 116 SER A O 1
ATOM 935 N N . GLY A 1 117 ? 9.579 3.741 6.714 1.00 93.12 117 GLY A N 1
ATOM 936 C CA . GLY A 1 117 ? 10.895 3.466 6.163 1.00 93.12 117 GLY A CA 1
ATOM 937 C C . GLY A 1 117 ? 10.819 2.849 4.775 1.00 93.12 117 GLY A C 1
ATOM 938 O O . GLY A 1 117 ? 9.950 2.024 4.487 1.00 93.12 117 GLY A O 1
ATOM 939 N N . TRP A 1 118 ? 11.782 3.223 3.939 1.00 93.69 118 TRP A N 1
ATOM 940 C CA . TRP A 1 118 ? 11.891 2.789 2.551 1.00 93.69 118 TRP A CA 1
ATOM 941 C C . TRP A 1 118 ? 13.237 2.107 2.306 1.00 93.69 118 TRP A C 1
ATOM 943 O O . TRP A 1 118 ? 14.268 2.500 2.862 1.00 93.69 118 TRP A O 1
ATOM 953 N N . SER A 1 119 ? 13.251 1.066 1.477 1.00 92.94 119 SER A N 1
ATOM 954 C CA . SER A 1 119 ? 14.497 0.455 1.018 1.00 92.94 119 SER A CA 1
ATOM 955 C C . SER A 1 119 ? 15.160 1.296 -0.071 1.00 92.94 119 SER A C 1
ATOM 957 O O . SER A 1 119 ? 14.521 2.095 -0.748 1.00 92.94 119 SER A O 1
ATOM 959 N N . ALA A 1 120 ? 16.439 1.024 -0.342 1.00 91.50 120 ALA A N 1
ATOM 960 C CA . ALA A 1 120 ? 17.032 1.435 -1.611 1.00 91.50 120 ALA A CA 1
ATOM 961 C C . ALA A 1 120 ? 16.253 0.826 -2.793 1.00 91.50 120 ALA A C 1
ATOM 963 O O . ALA A 1 120 ? 15.711 -0.281 -2.676 1.00 91.50 120 ALA A O 1
ATOM 964 N N . GLN A 1 121 ? 16.241 1.531 -3.926 1.00 91.69 121 GLN A N 1
ATOM 965 C CA . GLN A 1 121 ? 15.664 1.019 -5.168 1.00 91.69 121 GLN A CA 1
ATOM 966 C C . GLN A 1 121 ? 16.364 -0.274 -5.594 1.00 91.69 121 GLN A C 1
ATOM 968 O O . GLN A 1 121 ? 17.591 -0.400 -5.520 1.00 91.69 121 GLN A O 1
ATOM 973 N N . ARG A 1 122 ? 15.573 -1.235 -6.064 1.00 93.19 122 ARG A N 1
ATOM 974 C CA . ARG A 1 122 ? 16.039 -2.515 -6.602 1.00 93.19 122 ARG A CA 1
ATOM 975 C C . ARG A 1 122 ? 15.756 -2.592 -8.099 1.00 93.19 122 ARG A C 1
ATOM 977 O O . ARG A 1 122 ? 14.914 -1.861 -8.609 1.00 93.19 122 ARG A O 1
ATOM 984 N N . ASN A 1 123 ? 16.482 -3.473 -8.789 1.00 91.94 123 ASN A N 1
ATOM 985 C CA . ASN A 1 123 ? 16.380 -3.706 -10.237 1.00 91.94 123 ASN A CA 1
ATOM 986 C C . ASN A 1 123 ? 16.574 -2.451 -11.103 1.00 91.94 123 ASN A C 1
ATOM 988 O O . ASN A 1 123 ? 15.833 -2.215 -12.053 1.00 91.94 123 ASN A O 1
ATOM 992 N N . ARG A 1 124 ? 17.585 -1.642 -10.766 1.00 88.19 124 ARG A N 1
ATOM 993 C CA . ARG A 1 124 ? 18.074 -0.541 -11.606 1.00 88.19 124 ARG A CA 1
ATOM 994 C C . ARG A 1 124 ? 19.405 -0.933 -12.283 1.00 88.19 124 ARG A C 1
ATOM 996 O O . ARG A 1 124 ? 20.214 -1.601 -11.629 1.00 88.19 124 ARG A O 1
ATOM 1003 N N . PRO A 1 125 ? 19.686 -0.483 -13.523 1.00 87.38 125 PRO A N 1
ATOM 1004 C CA . PRO A 1 125 ? 18.763 0.222 -14.420 1.00 87.38 125 PRO A CA 1
ATOM 1005 C C . PRO A 1 125 ? 17.564 -0.659 -14.792 1.00 87.38 125 PRO A C 1
ATOM 1007 O O . PRO A 1 125 ? 17.655 -1.885 -14.718 1.00 87.38 125 PRO A O 1
ATOM 1010 N N . ALA A 1 126 ? 16.435 -0.035 -15.123 1.00 89.69 126 ALA A N 1
ATOM 1011 C CA . ALA A 1 126 ? 15.252 -0.779 -15.548 1.00 89.69 126 ALA A CA 1
ATOM 1012 C C . ALA A 1 126 ? 15.556 -1.555 -16.841 1.00 89.69 126 ALA A C 1
ATOM 1014 O O . ALA A 1 126 ? 16.389 -1.125 -17.638 1.00 89.69 126 ALA A O 1
ATOM 1015 N N . PHE A 1 127 ? 14.879 -2.679 -17.095 1.00 88.56 127 PHE A N 1
ATOM 1016 C CA . PHE A 1 127 ? 15.153 -3.474 -18.303 1.00 88.56 127 PHE A CA 1
ATOM 1017 C C . PHE A 1 127 ? 14.917 -2.678 -19.599 1.00 88.56 127 PHE A C 1
ATOM 1019 O O . PHE A 1 127 ? 15.658 -2.847 -20.564 1.00 88.56 127 PHE A O 1
ATOM 1026 N N . TRP A 1 128 ? 13.959 -1.746 -19.588 1.00 89.56 128 TRP A N 1
ATOM 1027 C CA . TRP A 1 128 ? 13.674 -0.852 -20.711 1.00 89.56 128 TRP A CA 1
ATOM 1028 C C . TRP A 1 128 ? 14.671 0.303 -20.888 1.00 89.56 128 TRP A C 1
ATOM 1030 O O . TRP A 1 128 ? 14.578 1.056 -21.855 1.00 89.56 128 TRP A O 1
ATOM 1040 N N . GLU A 1 129 ? 15.614 0.478 -19.960 1.00 89.38 129 GLU A N 1
ATOM 1041 C CA . GLU A 1 129 ? 16.728 1.427 -20.096 1.00 89.38 129 GLU A CA 1
ATOM 1042 C C . GLU A 1 129 ? 17.910 0.809 -20.871 1.00 89.38 129 GLU A C 1
ATOM 1044 O O . GLU A 1 129 ? 18.924 1.475 -21.092 1.00 89.38 129 GLU A O 1
ATOM 1049 N N . ALA A 1 130 ? 17.812 -0.460 -21.287 1.00 89.69 130 ALA A N 1
ATOM 1050 C CA . ALA A 1 130 ? 18.815 -1.095 -22.133 1.00 89.69 130 ALA A CA 1
ATOM 1051 C C . ALA A 1 130 ? 18.873 -0.443 -23.529 1.00 89.69 130 ALA A C 1
ATOM 1053 O O . ALA A 1 130 ? 17.849 -0.111 -24.129 1.00 89.69 130 ALA A O 1
ATOM 1054 N N . ASP A 1 131 ? 20.088 -0.281 -24.061 1.00 90.75 131 ASP A N 1
ATOM 1055 C CA . ASP A 1 131 ? 20.312 0.340 -25.372 1.00 90.75 131 ASP A CA 1
ATOM 1056 C C . ASP A 1 131 ? 19.587 -0.429 -26.487 1.00 90.75 131 ASP A C 1
ATOM 1058 O O . ASP A 1 131 ? 19.697 -1.654 -26.583 1.00 90.75 131 ASP A O 1
ATOM 1062 N N . GLY A 1 132 ? 18.829 0.295 -27.313 1.00 89.06 132 GLY A N 1
ATOM 1063 C CA . GLY A 1 132 ? 18.022 -0.273 -28.393 1.00 89.06 132 GLY A CA 1
ATOM 1064 C C . GLY A 1 132 ? 16.778 -1.059 -27.957 1.00 89.06 132 GLY A C 1
ATOM 1065 O O . GLY A 1 132 ? 16.111 -1.610 -28.827 1.00 89.06 132 GLY A O 1
ATOM 1066 N N . PHE A 1 133 ? 16.427 -1.106 -26.660 1.00 89.12 133 PHE A N 1
ATOM 1067 C CA . PHE A 1 133 ? 15.239 -1.837 -26.186 1.00 89.12 133 PHE A CA 1
ATOM 1068 C C . PHE A 1 133 ? 13.977 -1.402 -26.942 1.00 89.12 133 PHE A C 1
ATOM 1070 O O . PHE A 1 133 ? 13.309 -2.218 -27.570 1.00 89.12 133 PHE A O 1
ATOM 1077 N N . TRP A 1 134 ? 13.708 -0.096 -26.974 1.00 89.31 134 TRP A N 1
ATOM 1078 C CA . TRP A 1 134 ? 12.516 0.465 -27.616 1.00 89.31 134 TRP A CA 1
ATOM 1079 C C . TRP A 1 134 ? 12.489 0.328 -29.142 1.00 89.31 134 TRP A C 1
ATOM 1081 O O . TRP A 1 134 ? 11.417 0.426 -29.733 1.00 89.31 134 TRP A O 1
ATOM 1091 N N . ASP A 1 135 ? 13.630 0.076 -29.786 1.00 91.25 135 ASP A N 1
ATOM 1092 C CA . ASP A 1 135 ? 13.689 -0.080 -31.243 1.00 91.25 135 ASP A CA 1
ATOM 1093 C C . ASP A 1 135 ? 13.123 -1.433 -31.703 1.00 91.25 135 ASP A C 1
ATOM 1095 O O . ASP A 1 135 ? 12.728 -1.580 -32.864 1.00 91.25 135 ASP A O 1
ATOM 1099 N N . THR A 1 136 ? 13.091 -2.429 -30.808 1.00 88.56 136 THR A N 1
ATOM 1100 C CA . THR A 1 136 ? 12.646 -3.796 -31.117 1.00 88.56 136 THR A CA 1
ATOM 1101 C C . THR A 1 136 ? 11.660 -4.388 -30.114 1.00 88.56 136 THR A C 1
ATOM 1103 O O . THR A 1 136 ? 11.260 -5.531 -30.316 1.00 88.56 136 THR A O 1
ATOM 1106 N N . ALA A 1 137 ? 11.288 -3.653 -29.061 1.00 86.88 137 ALA A N 1
ATOM 1107 C CA . ALA A 1 137 ? 10.420 -4.148 -27.998 1.00 86.88 137 ALA A CA 1
ATOM 1108 C C . ALA A 1 137 ? 9.065 -4.632 -28.530 1.00 86.88 137 ALA A C 1
ATOM 1110 O O . ALA A 1 137 ? 8.392 -3.968 -29.323 1.00 86.88 137 ALA A O 1
ATOM 1111 N N . THR A 1 138 ? 8.668 -5.793 -28.035 1.00 84.75 138 THR A N 1
ATOM 1112 C CA . THR A 1 138 ? 7.357 -6.414 -28.188 1.00 84.75 138 THR A CA 1
ATOM 1113 C C . THR A 1 138 ? 6.768 -6.681 -26.805 1.00 84.75 138 THR A C 1
ATOM 1115 O O . THR A 1 138 ? 7.482 -6.621 -25.806 1.00 84.75 138 THR A O 1
ATOM 1118 N N . ASP A 1 139 ? 5.475 -6.997 -26.728 1.00 79.38 139 ASP A N 1
ATOM 1119 C CA . ASP A 1 139 ? 4.823 -7.299 -25.444 1.00 79.38 139 ASP A CA 1
ATOM 1120 C C . ASP A 1 139 ? 5.500 -8.478 -24.710 1.00 79.38 139 ASP A C 1
ATOM 1122 O O . ASP A 1 139 ? 5.567 -8.482 -23.484 1.00 79.38 139 ASP A O 1
ATOM 1126 N N . ASP A 1 140 ? 6.099 -9.421 -25.451 1.00 82.50 140 ASP A N 1
ATOM 1127 C CA . ASP A 1 140 ? 6.842 -10.570 -24.907 1.00 82.50 140 ASP A CA 1
ATOM 1128 C C . ASP A 1 140 ? 8.169 -10.178 -24.216 1.00 82.50 140 ASP A C 1
ATOM 1130 O O . ASP A 1 140 ? 8.751 -10.983 -23.485 1.00 82.50 140 ASP A O 1
ATOM 1134 N N . ASP A 1 141 ? 8.674 -8.958 -24.442 1.00 84.31 141 ASP A N 1
ATOM 1135 C CA . ASP A 1 141 ? 9.894 -8.448 -23.804 1.00 84.31 141 ASP A CA 1
ATOM 1136 C C . ASP A 1 141 ? 9.627 -7.866 -22.402 1.00 84.31 141 ASP A C 1
ATOM 1138 O O . ASP A 1 141 ? 10.571 -7.574 -21.658 1.00 84.31 141 ASP A O 1
ATOM 1142 N N . PHE A 1 142 ? 8.355 -7.704 -22.019 1.00 85.25 142 PHE A N 1
ATOM 1143 C CA . PHE A 1 142 ? 7.968 -7.262 -20.683 1.00 85.25 142 PHE A CA 1
ATOM 1144 C C . PHE A 1 142 ? 7.949 -8.452 -19.711 1.00 85.25 142 PHE A C 1
ATOM 1146 O O . PHE A 1 142 ? 7.348 -9.487 -20.000 1.00 85.25 142 PHE A O 1
ATOM 1153 N N . PRO A 1 143 ? 8.592 -8.344 -18.534 1.00 84.62 143 PRO A N 1
ATOM 1154 C CA . PRO A 1 143 ? 8.612 -9.433 -17.575 1.00 84.62 143 PRO A CA 1
ATOM 1155 C C . PRO A 1 143 ? 7.216 -9.794 -17.065 1.00 84.62 143 PRO A C 1
ATOM 1157 O O . PRO A 1 143 ? 6.475 -8.941 -16.589 1.00 84.62 143 PRO A O 1
ATOM 1160 N N . GLU A 1 144 ? 6.907 -11.087 -17.029 1.00 81.81 144 GLU A N 1
ATOM 1161 C CA . GLU A 1 144 ? 5.706 -11.578 -16.340 1.00 81.81 144 GLU A CA 1
ATOM 1162 C C . GLU A 1 144 ? 5.829 -11.449 -14.806 1.00 81.81 144 GLU A C 1
ATOM 1164 O O . GLU A 1 144 ? 4.837 -11.283 -14.094 1.00 81.81 144 GLU A O 1
ATOM 1169 N N . ASP A 1 145 ? 7.056 -11.533 -14.273 1.00 83.56 145 ASP A N 1
ATOM 1170 C CA . ASP A 1 145 ? 7.326 -11.395 -12.840 1.00 83.56 145 ASP A CA 1
ATOM 1171 C C . ASP A 1 145 ? 7.498 -9.922 -12.458 1.00 83.56 145 ASP A C 1
ATOM 1173 O O . ASP A 1 145 ? 8.485 -9.279 -12.833 1.00 83.56 145 ASP A O 1
ATOM 1177 N N . ALA A 1 146 ? 6.587 -9.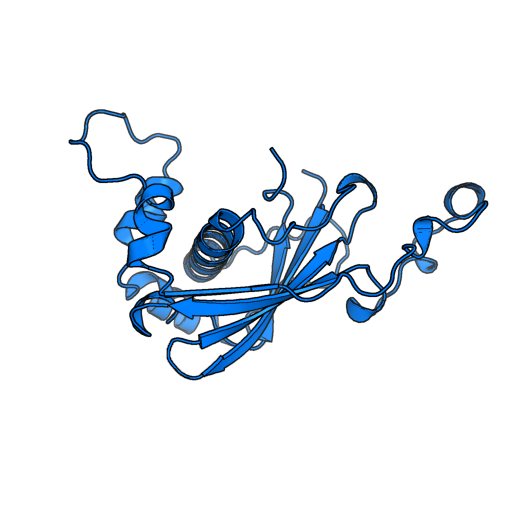421 -11.618 1.00 81.25 146 ALA A N 1
ATOM 1178 C CA . ALA A 1 146 ? 6.646 -8.079 -11.042 1.00 81.25 146 ALA A CA 1
ATOM 1179 C C . ALA A 1 146 ? 8.003 -7.781 -10.373 1.00 81.25 146 ALA A C 1
ATOM 1181 O O . ALA A 1 146 ? 8.483 -6.652 -10.423 1.00 81.25 146 ALA A O 1
ATOM 1182 N N . ASN A 1 147 ? 8.684 -8.789 -9.816 1.00 86.88 147 ASN A N 1
ATOM 1183 C CA . ASN A 1 147 ? 10.004 -8.620 -9.200 1.00 86.88 147 ASN A CA 1
ATOM 1184 C C . ASN A 1 147 ? 11.140 -8.385 -10.196 1.00 86.88 147 ASN A C 1
ATOM 1186 O O . ASN A 1 147 ? 12.279 -8.240 -9.759 1.00 86.88 147 ASN A O 1
ATOM 1190 N N . SER A 1 148 ? 10.868 -8.370 -11.498 1.00 89.25 148 SER A N 1
ATOM 1191 C CA . SER A 1 148 ? 11.829 -7.955 -12.526 1.00 89.25 148 SER A CA 1
ATOM 1192 C C . SER A 1 148 ? 11.758 -6.453 -12.809 1.00 89.25 148 SER A C 1
ATOM 1194 O O . SER A 1 148 ? 12.692 -5.887 -13.375 1.00 89.25 148 SER A O 1
ATOM 1196 N N . TYR A 1 149 ? 10.673 -5.796 -12.393 1.00 91.44 149 TYR A N 1
ATOM 1197 C CA . TYR A 1 149 ? 10.508 -4.352 -12.506 1.00 91.44 149 TYR A CA 1
ATOM 1198 C C . TYR A 1 149 ? 11.301 -3.622 -11.416 1.00 91.44 149 TYR A C 1
ATOM 1200 O O . TYR A 1 149 ? 11.568 -4.204 -10.359 1.00 91.44 149 TYR A O 1
ATOM 1208 N N . PRO A 1 150 ? 11.686 -2.353 -11.625 1.00 94.00 150 PRO A N 1
ATOM 1209 C CA . PRO A 1 150 ? 12.215 -1.512 -10.561 1.00 94.00 150 PRO A CA 1
ATOM 1210 C C . PRO A 1 150 ? 11.206 -1.355 -9.423 1.00 94.00 150 PRO A C 1
ATOM 1212 O O . PRO A 1 150 ? 10.031 -1.079 -9.666 1.00 94.00 150 PRO A O 1
ATOM 1215 N N . TYR A 1 151 ? 11.659 -1.501 -8.179 1.00 93.62 151 TYR A N 1
ATOM 1216 C CA . TYR A 1 151 ? 10.793 -1.333 -7.012 1.00 93.62 151 TYR A CA 1
ATOM 1217 C C . TYR A 1 151 ? 11.535 -0.822 -5.781 1.00 93.62 151 TYR A C 1
ATOM 1219 O O . TYR A 1 151 ? 12.760 -0.942 -5.669 1.00 93.62 151 TYR A O 1
ATOM 1227 N N . VAL A 1 152 ? 10.762 -0.300 -4.834 1.00 94.12 152 VAL A N 1
ATOM 1228 C CA . VAL A 1 152 ? 11.169 -0.057 -3.445 1.00 94.12 152 VAL A CA 1
ATOM 1229 C C . VAL A 1 152 ? 10.306 -0.896 -2.507 1.00 94.12 152 VAL A C 1
ATOM 1231 O O . VAL A 1 152 ? 9.145 -1.188 -2.798 1.00 94.12 152 VAL A O 1
ATOM 1234 N N . GLU A 1 153 ? 10.881 -1.324 -1.389 1.00 95.44 153 GLU A N 1
ATOM 1235 C CA . GLU A 1 153 ? 10.135 -1.912 -0.278 1.00 95.44 153 GLU A CA 1
ATOM 1236 C C . GLU A 1 153 ? 9.793 -0.790 0.703 1.00 95.44 153 GLU A C 1
ATOM 1238 O O . GLU A 1 153 ? 10.672 -0.003 1.057 1.00 95.44 153 GLU A O 1
ATOM 1243 N N . PHE A 1 154 ? 8.546 -0.739 1.165 1.00 95.00 154 PHE A N 1
ATOM 1244 C CA . PHE A 1 154 ? 8.133 0.156 2.240 1.00 95.00 154 PHE A CA 1
ATOM 1245 C C . PHE A 1 154 ? 7.780 -0.643 3.488 1.00 95.00 154 PHE A C 1
ATOM 1247 O O . PHE A 1 154 ? 7.379 -1.812 3.444 1.00 95.00 154 PHE A O 1
ATOM 1254 N N . THR A 1 155 ? 7.958 -0.015 4.638 1.00 96.56 155 THR A N 1
ATOM 1255 C CA . THR A 1 155 ? 7.484 -0.507 5.925 1.00 96.56 155 THR A CA 1
ATOM 1256 C C . THR A 1 155 ? 6.981 0.675 6.721 1.00 96.56 155 THR A C 1
ATOM 1258 O O . THR A 1 155 ? 7.656 1.698 6.784 1.00 96.56 155 THR A O 1
ATOM 1261 N N . PHE A 1 156 ? 5.820 0.535 7.343 1.00 96.88 156 PHE A N 1
ATOM 1262 C CA . PHE A 1 156 ? 5.327 1.539 8.270 1.00 96.88 156 PHE A CA 1
ATOM 1263 C C . PHE A 1 156 ? 4.592 0.892 9.433 1.00 96.88 156 PHE A C 1
ATOM 1265 O O . PHE A 1 156 ? 4.092 -0.228 9.320 1.00 96.88 156 PHE A O 1
ATOM 1272 N N . THR A 1 157 ? 4.547 1.605 10.549 1.00 97.94 157 THR A N 1
ATOM 1273 C CA . THR A 1 157 ? 3.775 1.234 11.731 1.00 97.94 157 THR A CA 1
ATOM 1274 C C . THR A 1 157 ? 2.757 2.326 11.981 1.00 97.94 157 THR A C 1
ATOM 1276 O O . THR A 1 157 ? 3.130 3.487 12.150 1.00 97.94 157 THR A O 1
ATOM 1279 N N . ALA A 1 158 ? 1.482 1.954 11.980 1.00 97.75 158 ALA A N 1
ATOM 1280 C CA . ALA A 1 158 ? 0.418 2.857 12.375 1.00 97.75 158 ALA A CA 1
ATOM 1281 C C . ALA A 1 158 ? 0.352 2.991 13.903 1.00 97.75 158 ALA A C 1
ATOM 1283 O O . ALA A 1 158 ? 0.693 2.057 14.627 1.00 97.75 158 ALA A O 1
ATOM 1284 N N . ALA A 1 159 ? -0.132 4.133 14.388 1.00 97.62 159 ALA A N 1
ATOM 1285 C CA . ALA A 1 159 ? -0.318 4.381 15.817 1.00 97.62 159 ALA A CA 1
ATOM 1286 C C . ALA A 1 159 ? -1.369 3.447 16.454 1.00 97.62 159 ALA A C 1
ATOM 1288 O O . ALA A 1 159 ? -1.324 3.184 17.657 1.00 97.62 159 ALA A O 1
ATOM 1289 N N . ASP A 1 160 ? -2.302 2.928 15.648 1.00 97.38 160 ASP A N 1
ATOM 1290 C CA . ASP A 1 160 ? -3.287 1.924 16.046 1.00 97.38 160 ASP A CA 1
ATOM 1291 C C . ASP A 1 160 ? -3.456 0.871 14.936 1.00 97.38 160 ASP A C 1
ATOM 1293 O O . ASP A 1 160 ? -3.570 1.197 13.751 1.00 97.38 160 ASP A O 1
ATOM 1297 N N . ALA A 1 161 ? -3.514 -0.410 15.311 1.00 97.31 161 ALA A N 1
ATOM 1298 C CA . ALA A 1 161 ? -3.728 -1.517 14.378 1.00 97.31 161 ALA A CA 1
ATOM 1299 C C . ALA A 1 161 ? -5.064 -1.415 13.621 1.00 97.31 161 ALA A C 1
ATOM 1301 O O . ALA A 1 161 ? -5.202 -1.946 12.515 1.00 97.31 161 ALA A O 1
ATOM 1302 N N . GLN A 1 162 ? -6.045 -0.713 14.193 1.00 96.56 162 GLN A N 1
ATOM 1303 C CA . GLN A 1 162 ? -7.324 -0.439 13.555 1.00 96.56 162 GLN A CA 1
ATOM 1304 C C . GLN A 1 162 ? -7.203 0.480 12.332 1.00 96.56 162 GLN A C 1
ATOM 1306 O O . GLN A 1 162 ? -8.050 0.378 11.448 1.00 96.56 162 GLN A O 1
ATOM 1311 N N . TYR A 1 163 ? -6.162 1.318 12.233 1.00 97.06 163 TYR A N 1
ATOM 1312 C CA . TYR A 1 163 ? -5.928 2.177 11.061 1.00 97.06 163 TYR A CA 1
ATOM 1313 C C . TYR A 1 163 ? -5.490 1.401 9.819 1.00 97.06 163 TYR A C 1
ATOM 1315 O O . TYR A 1 163 ? -5.693 1.866 8.704 1.00 97.06 163 TYR A O 1
ATOM 1323 N N . VAL A 1 164 ? -4.911 0.214 10.001 1.00 97.31 164 VAL A N 1
ATOM 1324 C CA . VAL A 1 164 ? -4.413 -0.647 8.915 1.00 97.31 164 VAL A CA 1
ATOM 1325 C C . VAL A 1 164 ? -5.191 -1.958 8.828 1.00 97.31 164 VAL A C 1
ATOM 1327 O O . VAL A 1 164 ? -4.707 -2.961 8.290 1.00 97.31 164 VAL A O 1
ATOM 1330 N N . ALA A 1 165 ? -6.402 -1.999 9.391 1.00 95.56 165 ALA A N 1
ATOM 1331 C CA . ALA A 1 165 ? -7.210 -3.212 9.466 1.00 95.56 165 ALA A CA 1
ATOM 1332 C C . ALA A 1 165 ? -7.479 -3.805 8.072 1.00 95.56 165 ALA A C 1
ATOM 1334 O O . ALA A 1 165 ? -7.385 -5.023 7.902 1.00 95.56 165 ALA A O 1
ATOM 1335 N N . HIS A 1 166 ? -7.695 -2.941 7.079 1.00 95.06 166 HIS A N 1
ATOM 1336 C CA . HIS A 1 166 ? -7.956 -3.277 5.678 1.00 95.06 166 HIS A CA 1
ATOM 1337 C C . HIS A 1 166 ? -6.706 -3.611 4.853 1.00 95.06 166 HIS A C 1
ATOM 1339 O O . HIS A 1 166 ? -6.831 -4.139 3.756 1.00 95.06 166 HIS A O 1
ATOM 1345 N N . LEU A 1 167 ? -5.486 -3.381 5.343 1.00 95.69 167 LEU A N 1
ATOM 1346 C CA . LEU A 1 167 ? -4.269 -3.741 4.603 1.00 95.69 167 LEU A CA 1
ATOM 1347 C C . LEU A 1 167 ? -3.954 -5.236 4.751 1.00 95.69 167 LEU A C 1
ATOM 1349 O O . LEU A 1 167 ? -3.161 -5.659 5.594 1.00 95.69 167 LEU A O 1
ATOM 1353 N N . VAL A 1 168 ? -4.628 -6.060 3.948 1.00 92.81 168 VAL A N 1
ATOM 1354 C CA . VAL A 1 168 ? -4.536 -7.526 4.018 1.00 92.81 168 VAL A CA 1
ATOM 1355 C C . VAL A 1 168 ? -3.335 -8.048 3.207 1.00 92.81 168 VAL A C 1
ATOM 1357 O O . VAL A 1 168 ? -3.228 -7.733 2.018 1.00 92.81 168 VAL A O 1
ATOM 1360 N N . PRO A 1 169 ? -2.456 -8.892 3.785 1.00 94.00 169 PRO A N 1
ATOM 1361 C CA . PRO A 1 169 ? -1.326 -9.487 3.065 1.00 94.00 169 PRO A CA 1
ATOM 1362 C C . PRO A 1 169 ? -1.747 -10.304 1.844 1.00 94.00 169 PRO A C 1
ATOM 1364 O O . PRO A 1 169 ? -2.667 -11.116 1.915 1.00 94.00 169 PRO A O 1
ATOM 1367 N N . GLY A 1 170 ? -1.041 -10.122 0.731 1.00 90.12 170 GLY A N 1
ATOM 1368 C CA . GLY A 1 170 ? -1.368 -10.697 -0.573 1.00 90.12 170 GLY A CA 1
ATOM 1369 C C . GLY A 1 170 ? -2.233 -9.790 -1.449 1.00 90.12 170 GLY A C 1
ATOM 1370 O O . GLY A 1 170 ? -2.409 -10.101 -2.631 1.00 90.12 170 GLY A O 1
ATOM 1371 N N . THR A 1 171 ? -2.728 -8.675 -0.901 1.00 90.06 171 THR A N 1
ATOM 1372 C CA . THR A 1 171 ? -3.382 -7.621 -1.683 1.00 90.06 171 THR A CA 1
ATOM 1373 C C . THR A 1 171 ? -2.373 -6.972 -2.616 1.00 90.06 171 THR A C 1
ATOM 1375 O O . THR A 1 171 ? -1.265 -6.640 -2.197 1.00 90.06 171 THR A O 1
ATOM 1378 N N . HIS A 1 172 ? -2.740 -6.779 -3.876 1.00 88.81 172 HIS A N 1
ATOM 1379 C CA . HIS A 1 172 ? -1.958 -5.963 -4.795 1.00 88.81 172 HIS A CA 1
ATOM 1380 C C . HIS A 1 172 ? -2.849 -5.306 -5.829 1.00 88.81 172 HIS A C 1
ATOM 1382 O O . HIS A 1 172 ? -3.850 -5.896 -6.233 1.00 88.81 172 HIS A O 1
ATOM 1388 N N . TRP A 1 173 ? -2.456 -4.114 -6.261 1.00 87.69 173 TRP A N 1
ATOM 1389 C CA . TRP A 1 173 ? -3.206 -3.344 -7.237 1.00 87.69 173 TRP A CA 1
ATOM 1390 C C . TRP A 1 173 ? -2.313 -2.488 -8.118 1.00 87.69 173 TRP A C 1
ATOM 1392 O O . TRP A 1 173 ? -1.203 -2.118 -7.729 1.00 87.69 173 TRP A O 1
ATOM 1402 N N . ALA A 1 174 ? -2.821 -2.177 -9.301 1.00 84.88 174 ALA A N 1
ATOM 1403 C CA . ALA A 1 174 ? -2.248 -1.225 -10.228 1.00 84.88 174 ALA A CA 1
ATOM 1404 C C . ALA A 1 174 ? -2.896 0.161 -10.070 1.00 84.88 174 ALA A C 1
ATOM 1406 O O . ALA A 1 174 ? -4.034 0.309 -9.614 1.00 84.88 174 ALA A O 1
ATOM 1407 N N . THR A 1 175 ? -2.142 1.200 -10.410 1.00 79.31 175 THR A N 1
ATOM 1408 C CA . THR A 1 175 ? -2.542 2.596 -10.209 1.00 79.31 175 THR A CA 1
ATOM 1409 C C . THR A 1 175 ? -1.709 3.540 -11.076 1.00 79.31 175 THR A C 1
ATOM 1411 O O . THR A 1 175 ? -0.619 3.196 -11.543 1.00 79.31 175 THR A O 1
ATOM 1414 N N . ALA A 1 176 ? -2.224 4.748 -11.287 1.00 75.88 176 ALA A N 1
ATOM 1415 C CA . ALA A 1 176 ? -1.482 5.849 -11.895 1.00 75.88 176 ALA A CA 1
ATOM 1416 C C . ALA A 1 176 ? -1.411 7.098 -10.995 1.00 75.88 176 ALA A C 1
ATOM 1418 O O . ALA A 1 176 ? -0.904 8.118 -11.439 1.00 75.88 176 ALA A O 1
ATOM 1419 N N . GLN A 1 177 ? -1.917 7.031 -9.758 1.00 64.62 177 GLN A N 1
ATOM 1420 C CA . GLN A 1 177 ? -2.247 8.197 -8.918 1.00 64.62 177 GLN A CA 1
ATOM 1421 C C . GLN A 1 177 ? -1.107 8.713 -8.016 1.00 64.62 177 GLN A C 1
ATOM 1423 O O . GLN A 1 177 ? -1.364 9.453 -7.081 1.00 64.62 177 GLN A O 1
ATOM 1428 N N . TYR A 1 178 ? 0.151 8.346 -8.267 1.00 60.75 178 TYR A N 1
ATOM 1429 C CA . TYR A 1 178 ? 1.258 8.633 -7.333 1.00 60.75 178 TYR A CA 1
ATOM 1430 C C . TYR A 1 178 ? 2.299 9.617 -7.877 1.00 60.75 178 TYR A C 1
ATOM 1432 O O . TYR A 1 178 ? 3.410 9.685 -7.361 1.00 60.75 178 TYR A O 1
ATOM 1440 N N . LEU A 1 179 ? 1.950 10.353 -8.933 1.00 49.19 179 LEU A N 1
ATOM 1441 C CA . LEU A 1 179 ? 2.726 11.484 -9.424 1.00 49.19 179 LEU A CA 1
ATOM 1442 C C . LEU A 1 179 ? 1.776 12.607 -9.816 1.00 49.19 179 LEU A C 1
ATOM 1444 O O . LEU A 1 179 ? 1.040 12.463 -10.794 1.00 49.19 179 LEU A O 1
ATOM 1448 N N . ASP A 1 180 ? 1.850 13.705 -9.075 1.00 43.50 180 ASP A N 1
ATOM 1449 C CA . ASP A 1 180 ? 1.373 15.025 -9.487 1.00 43.50 180 ASP A CA 1
ATOM 1450 C C . ASP A 1 180 ? 2.522 16.036 -9.322 1.00 43.50 180 ASP A C 1
ATOM 1452 O O . ASP A 1 180 ? 3.249 15.949 -8.302 1.00 43.50 180 ASP A O 1
#

Foldseek 3Di:
DDFFWKKAFADDDQQKTKIKIFGQDVVNVDDDDFPPLLVVLVVLLVLLVCLQPVDFPDDDDLPDFDDPDDSVVSNVLSVPAPCNVLSVVVPPPPPDPPDPPDDRSSSCSVVWWVDKDKDPKPQPPQPCVDPCCVVDPDPVSRDSDSNNTIMMMMMTGTPGSSSCSSSDHGGMGTDDPDDD

Radius of gyration: 17.12 Å; chains: 1; bounding box: 39×37×47 Å

Secondary structure (DSSP, 8-state):
----EEEEEEEEETTEEEEEEEE-SGGG--PPPTT-THHHHHHHHHHHHHHHH------SSS---B-SS-HHHHHHHHHT-TTHHHHHHHT-TT--S-S--PPPGGGGHHHHEEEEEEPPPBS-S-GGGSTTHHHH--GGGS-SSGGGS-EEEEEEEESSGGGGTT--TT-EEEES-S--

Organism: Actinomadura verrucosospora (NCBI:txid46165)

pLDDT: mean 83.76, std 14.66, range [36.84, 98.31]

Sequence (180 aa):
MTVLYRISIEDKTDATVRGRFYMINPDAGILPEADDESILLQIMLDAWERMRDGMFDVRDDLTADRLPIPFEEAAAIADGHVLRDAFAKELDDDAEVDTEPELDYYDRFDEIIESSGWSAQRNRPAFWEADGFWDTATDDDFPEDANSYPYVEFTFTAADAQYVAHLVPGTHWATAQYLD